Protein AF-A0A2S6AM15-F1 (afdb_monomer_lite)

Radius of gyration: 15.25 Å; chains: 1; bounding box: 38×36×36 Å

Structure (mmCIF, N/CA/C/O backbone):
data_AF-A0A2S6AM15-F1
#
_entry.id   AF-A0A2S6AM15-F1
#
loop_
_atom_site.group_PDB
_atom_site.id
_atom_site.type_symbol
_atom_site.label_atom_id
_atom_site.label_alt_id
_atom_site.label_comp_id
_atom_site.label_asym_id
_atom_site.label_entity_id
_atom_site.label_seq_id
_atom_site.pdbx_PDB_ins_code
_atom_site.Cartn_x
_atom_site.Cartn_y
_atom_site.Cartn_z
_atom_site.occupancy
_atom_site.B_iso_or_equiv
_atom_site.auth_seq_id
_atom_site.auth_comp_id
_atom_site.auth_asym_id
_atom_site.auth_atom_id
_atom_site.pdbx_PDB_model_num
ATOM 1 N N . MET A 1 1 ? 23.370 21.132 -2.734 1.00 27.39 1 MET A N 1
ATOM 2 C CA . MET A 1 1 ? 22.984 21.017 -4.157 1.00 27.39 1 MET A CA 1
ATOM 3 C C . MET A 1 1 ? 21.810 20.050 -4.212 1.00 27.39 1 MET A C 1
ATOM 5 O O . MET A 1 1 ? 22.049 18.888 -3.903 1.00 27.39 1 MET A O 1
ATOM 9 N N . PRO A 1 2 ? 20.556 20.470 -4.452 1.00 34.59 2 PRO A N 1
ATOM 10 C CA . PRO A 1 2 ? 19.465 19.507 -4.500 1.00 34.59 2 PRO A CA 1
ATOM 11 C C . PRO A 1 2 ? 19.576 18.713 -5.807 1.00 34.59 2 PRO A C 1
ATOM 13 O O . PRO A 1 2 ? 19.718 19.289 -6.885 1.00 34.59 2 PRO A O 1
ATOM 16 N N . ALA A 1 3 ? 19.593 17.388 -5.686 1.00 33.03 3 ALA A N 1
ATOM 17 C CA . ALA A 1 3 ? 19.606 16.472 -6.812 1.00 33.03 3 ALA A CA 1
ATOM 18 C C . ALA A 1 3 ? 18.305 16.630 -7.610 1.00 33.03 3 ALA A C 1
ATOM 20 O O . ALA A 1 3 ? 17.221 16.571 -7.039 1.00 33.03 3 ALA A O 1
ATOM 21 N N . ASN A 1 4 ? 18.415 16.831 -8.922 1.00 44.72 4 ASN A N 1
ATOM 22 C CA . ASN A 1 4 ? 17.303 16.693 -9.860 1.00 44.72 4 ASN A CA 1
ATOM 23 C C . ASN A 1 4 ? 16.867 15.218 -9.898 1.00 44.72 4 ASN A C 1
ATOM 25 O O . ASN A 1 4 ? 17.661 14.405 -10.372 1.00 44.72 4 ASN A O 1
ATOM 29 N N . PRO A 1 5 ? 15.627 14.838 -9.540 1.00 43.84 5 PRO A N 1
ATOM 30 C CA . PRO A 1 5 ? 15.104 13.528 -9.871 1.00 43.84 5 PRO A CA 1
ATOM 31 C C . PRO A 1 5 ? 14.059 13.719 -10.972 1.00 43.84 5 PRO A C 1
ATOM 33 O O . PRO A 1 5 ? 12.863 13.543 -10.771 1.00 43.84 5 PRO A O 1
ATOM 36 N N . SER A 1 6 ? 14.505 14.159 -12.147 1.00 44.69 6 SER A N 1
ATOM 37 C CA . SER A 1 6 ? 13.684 14.116 -13.358 1.00 44.69 6 SER A CA 1
ATOM 38 C C . SER A 1 6 ? 14.067 12.859 -14.129 1.00 44.69 6 SER A C 1
ATOM 40 O O . SER A 1 6 ? 14.593 12.937 -15.239 1.00 44.69 6 SER A O 1
ATOM 42 N N . ASN A 1 7 ? 13.856 11.689 -13.523 1.00 54.81 7 ASN A N 1
ATOM 43 C CA . ASN A 1 7 ? 13.861 10.462 -14.300 1.00 54.81 7 ASN A CA 1
ATOM 44 C C . ASN A 1 7 ? 12.555 10.454 -15.121 1.00 54.81 7 ASN A C 1
ATOM 46 O O . ASN A 1 7 ? 11.472 10.443 -14.533 1.00 54.81 7 ASN A O 1
ATOM 50 N N . PRO A 1 8 ? 12.602 10.506 -16.461 1.00 51.12 8 PRO A N 1
ATOM 51 C CA . PRO A 1 8 ? 11.399 10.531 -17.296 1.00 51.12 8 PRO A CA 1
ATOM 52 C C . PRO A 1 8 ? 10.477 9.324 -17.050 1.00 51.12 8 PRO A C 1
ATOM 54 O O . PRO A 1 8 ? 9.264 9.448 -17.217 1.00 51.12 8 PRO A O 1
ATOM 57 N N . HIS A 1 9 ? 11.018 8.198 -16.569 1.00 51.38 9 HIS A N 1
ATOM 58 C CA . HIS A 1 9 ? 10.225 7.042 -16.151 1.00 51.38 9 HIS A CA 1
ATOM 59 C C . HIS A 1 9 ? 9.399 7.319 -14.886 1.00 51.38 9 HIS A C 1
ATOM 61 O O . HIS A 1 9 ? 8.227 6.961 -14.856 1.00 51.38 9 HIS A O 1
ATOM 67 N N . ASP A 1 10 ? 9.926 8.046 -13.892 1.00 57.97 10 ASP A N 1
ATOM 68 C CA . ASP A 1 10 ? 9.158 8.469 -12.704 1.00 57.97 10 ASP A CA 1
ATOM 69 C C . ASP A 1 10 ? 7.964 9.343 -13.083 1.00 57.97 10 ASP A C 1
ATOM 71 O O . ASP A 1 10 ? 6.854 9.153 -12.582 1.00 57.97 10 ASP A O 1
ATOM 75 N N . ALA A 1 11 ? 8.186 10.299 -13.986 1.00 59.16 11 ALA A N 1
ATOM 76 C CA . ALA A 1 11 ? 7.139 11.195 -14.457 1.00 59.16 11 ALA A CA 1
ATOM 77 C C . ALA A 1 11 ? 6.079 10.443 -15.277 1.00 59.16 11 ALA A C 1
ATOM 79 O O . ALA A 1 11 ? 4.888 10.720 -15.136 1.00 59.16 11 ALA A O 1
ATOM 80 N N . TYR A 1 12 ? 6.496 9.476 -16.099 1.00 59.50 12 TYR A N 1
ATOM 81 C CA . TYR A 1 12 ? 5.593 8.620 -16.865 1.00 59.50 12 TYR A CA 1
ATOM 82 C C . TYR A 1 12 ? 4.763 7.707 -15.957 1.00 59.50 12 TYR A C 1
ATOM 84 O O . TYR A 1 12 ? 3.536 7.742 -16.032 1.00 59.50 12 TYR A O 1
ATOM 92 N N . PHE A 1 13 ? 5.400 6.966 -15.046 1.00 61.75 13 PHE A N 1
ATOM 93 C CA . PHE A 1 13 ? 4.710 6.071 -14.118 1.00 61.75 13 PHE A CA 1
ATOM 94 C C . PHE A 1 13 ? 3.751 6.830 -13.216 1.00 61.75 13 PHE A C 1
ATOM 96 O O . PHE A 1 13 ? 2.590 6.446 -13.118 1.00 61.75 13 PHE A O 1
ATOM 103 N N . ARG A 1 14 ? 4.172 7.962 -12.635 1.00 61.97 14 ARG A N 1
ATOM 104 C CA . ARG A 1 14 ? 3.245 8.811 -11.879 1.00 61.97 14 ARG A CA 1
ATOM 105 C C . ARG A 1 14 ? 2.093 9.274 -12.753 1.00 61.97 14 ARG A C 1
ATOM 107 O O . ARG A 1 14 ? 0.962 9.224 -12.301 1.00 61.97 14 ARG A O 1
ATOM 114 N N . ARG A 1 15 ? 2.325 9.695 -13.996 1.00 62.25 15 ARG A N 1
ATOM 115 C CA . ARG A 1 15 ? 1.257 10.205 -14.869 1.00 62.25 15 ARG A CA 1
ATOM 116 C C . ARG A 1 15 ? 0.248 9.132 -15.287 1.00 62.25 15 ARG A C 1
ATOM 118 O O . ARG A 1 15 ? -0.942 9.434 -15.314 1.00 62.25 15 ARG A O 1
ATOM 125 N N . VAL A 1 16 ? 0.707 7.920 -15.595 1.00 61.84 16 VAL A N 1
ATOM 126 C CA . VAL A 1 16 ? -0.153 6.783 -15.963 1.00 61.84 16 VAL A CA 1
ATOM 127 C C . VAL A 1 16 ? -0.901 6.276 -14.734 1.00 61.84 16 VAL A C 1
ATOM 129 O O . VAL A 1 16 ? -2.126 6.227 -14.720 1.00 61.84 16 VAL A O 1
ATOM 132 N N . LEU A 1 17 ? -0.184 6.011 -13.646 1.00 65.75 17 LEU A N 1
ATOM 133 C CA . LEU A 1 17 ? -0.750 5.414 -12.441 1.00 65.75 17 LEU A CA 1
ATOM 134 C C . LEU A 1 17 ? -1.498 6.426 -11.551 1.00 65.75 17 LEU A C 1
ATOM 136 O O . LEU A 1 17 ? -2.211 6.036 -10.628 1.00 65.75 17 LEU A O 1
ATOM 140 N N . SER A 1 18 ? -1.420 7.730 -11.837 1.00 63.66 18 SER A N 1
ATOM 141 C CA . SER A 1 18 ? -2.274 8.725 -11.168 1.00 63.66 18 SER A CA 1
ATOM 142 C C . SER A 1 18 ? -3.734 8.653 -11.610 1.00 63.66 18 SER A C 1
ATOM 144 O O . SER A 1 18 ? -4.604 9.191 -10.923 1.00 63.66 18 SER A O 1
ATOM 146 N N . ARG A 1 19 ? -4.030 8.013 -12.748 1.00 68.88 19 ARG A N 1
ATOM 147 C CA . ARG A 1 19 ? -5.402 7.798 -13.213 1.00 68.88 19 ARG A CA 1
ATOM 148 C C . ARG A 1 19 ? -5.932 6.493 -12.620 1.00 68.88 19 ARG A C 1
ATOM 150 O O . ARG A 1 19 ? -5.387 5.438 -12.929 1.00 68.88 19 ARG A O 1
ATOM 157 N N . PRO A 1 20 ? -7.002 6.522 -11.805 1.00 67.12 20 PRO A N 1
ATOM 158 C CA . PRO A 1 20 ? -7.481 5.323 -11.115 1.00 67.12 20 PRO A CA 1
ATOM 159 C C . PRO A 1 20 ? -7.865 4.167 -12.049 1.00 67.12 20 PRO A C 1
ATOM 161 O O . PRO A 1 20 ? -7.614 3.016 -11.710 1.00 67.12 20 PRO A O 1
ATOM 164 N N . ALA A 1 21 ? -8.438 4.465 -13.222 1.00 70.12 21 ALA A N 1
ATOM 165 C CA . ALA A 1 21 ? -8.814 3.447 -14.206 1.00 70.12 21 ALA A CA 1
ATOM 166 C C . ALA A 1 21 ? -7.589 2.729 -14.801 1.00 70.12 21 ALA A C 1
ATOM 168 O O . ALA A 1 21 ? -7.574 1.501 -14.873 1.00 70.12 21 ALA A O 1
ATOM 169 N N . ASP A 1 22 ? -6.548 3.492 -15.142 1.00 75.25 22 ASP A N 1
ATOM 170 C CA . ASP A 1 22 ? -5.296 2.963 -15.689 1.00 75.25 22 ASP A CA 1
ATOM 171 C C . ASP A 1 22 ? -4.543 2.169 -14.602 1.00 75.25 22 ASP A C 1
ATOM 173 O O . ASP A 1 22 ? -4.129 1.034 -14.827 1.00 75.25 22 ASP A O 1
ATOM 177 N N . ALA A 1 23 ? -4.485 2.695 -13.372 1.00 78.75 23 ALA A N 1
ATOM 178 C CA . ALA A 1 23 ? -3.882 2.012 -12.228 1.00 78.75 23 ALA A CA 1
ATOM 179 C C . ALA A 1 23 ? -4.575 0.684 -11.885 1.00 78.75 23 ALA A C 1
ATOM 181 O O . ALA A 1 23 ? -3.906 -0.297 -11.575 1.00 78.75 23 ALA A O 1
ATOM 182 N N . ALA A 1 24 ? -5.908 0.621 -11.954 1.00 84.50 24 ALA A N 1
ATOM 183 C CA . ALA A 1 24 ? -6.645 -0.606 -11.673 1.00 84.50 24 ALA A CA 1
ATOM 184 C C . ALA A 1 24 ? -6.369 -1.711 -12.707 1.00 84.50 24 ALA A C 1
ATOM 186 O O . ALA A 1 24 ? -6.451 -2.886 -12.366 1.00 84.50 24 ALA A O 1
ATOM 187 N N . CYS A 1 25 ? -6.071 -1.373 -13.963 1.00 84.56 25 CYS A N 1
ATOM 188 C CA . CYS A 1 25 ? -5.682 -2.367 -14.967 1.00 84.56 25 CYS A CA 1
ATOM 189 C C . CYS A 1 25 ? -4.300 -2.956 -14.642 1.00 84.56 25 CYS A C 1
ATOM 191 O O . CYS A 1 25 ? -4.155 -4.170 -14.505 1.00 84.56 25 CYS A O 1
ATOM 193 N N . GLU A 1 26 ? -3.319 -2.082 -14.413 1.00 83.31 26 GLU A N 1
ATOM 194 C CA . GLU A 1 26 ? -1.937 -2.470 -14.104 1.00 83.31 26 GLU A CA 1
ATOM 195 C C . GLU A 1 26 ? -1.844 -3.285 -12.805 1.00 83.31 26 GLU A C 1
ATOM 197 O O . GLU A 1 26 ? -1.188 -4.324 -12.745 1.00 83.31 26 GLU A O 1
ATOM 202 N N . LEU A 1 27 ? -2.566 -2.867 -11.762 1.00 86.94 27 LEU A N 1
ATOM 203 C CA . LEU A 1 27 ? -2.601 -3.576 -10.482 1.00 86.94 27 LEU A CA 1
ATOM 204 C C . LEU A 1 27 ? -3.241 -4.964 -10.594 1.00 86.94 27 LEU A C 1
ATOM 206 O O . LEU A 1 27 ? -2.768 -5.894 -9.943 1.00 86.94 27 LEU A O 1
ATOM 210 N N . ARG A 1 28 ? -4.281 -5.129 -11.424 1.00 88.94 28 ARG A N 1
ATOM 211 C CA . ARG A 1 28 ? -4.886 -6.448 -11.675 1.00 88.94 28 ARG A CA 1
ATOM 212 C C . ARG A 1 28 ? -3.925 -7.392 -12.384 1.00 88.94 28 ARG A C 1
ATOM 214 O O . ARG A 1 28 ? -3.930 -8.579 -12.080 1.00 88.94 28 ARG A O 1
ATOM 221 N N . ALA A 1 29 ? -3.119 -6.873 -13.308 1.00 87.25 29 ALA A N 1
ATOM 222 C CA . ALA A 1 29 ? -2.119 -7.662 -14.020 1.00 87.25 29 ALA A CA 1
ATOM 223 C C . ALA A 1 29 ? -0.931 -8.052 -13.121 1.00 87.25 29 ALA A C 1
ATOM 225 O O . ALA A 1 29 ? -0.363 -9.128 -13.289 1.00 87.25 29 ALA A O 1
ATOM 226 N N . ALA A 1 30 ? -0.563 -7.193 -12.166 1.00 86.31 30 ALA A N 1
ATOM 227 C CA . ALA A 1 30 ? 0.581 -7.409 -11.281 1.00 86.31 30 ALA A CA 1
ATOM 228 C C . ALA A 1 30 ? 0.282 -8.302 -10.061 1.00 86.31 30 ALA A C 1
ATOM 230 O O . ALA A 1 30 ? 1.202 -8.897 -9.498 1.00 86.31 30 ALA A O 1
ATOM 231 N N . LEU A 1 31 ? -0.975 -8.376 -9.613 1.00 89.56 31 LEU A N 1
ATOM 232 C CA . LEU A 1 31 ? -1.365 -9.120 -8.414 1.00 89.56 31 LEU A CA 1
ATOM 233 C C . LEU A 1 31 ? -1.824 -10.554 -8.733 1.00 89.56 31 LEU A C 1
ATOM 235 O O . LEU A 1 31 ? -2.486 -10.785 -9.746 1.00 89.56 31 LEU A O 1
ATOM 239 N N . PRO A 1 32 ? -1.553 -11.533 -7.845 1.00 91.44 32 PRO A N 1
ATOM 240 C CA . PRO A 1 32 ? -2.108 -12.876 -7.978 1.00 91.44 32 PRO A CA 1
ATOM 241 C C . PRO A 1 32 ? -3.641 -12.858 -7.989 1.00 91.44 32 PRO A C 1
ATOM 243 O O . PRO A 1 32 ? -4.249 -12.167 -7.170 1.00 91.44 32 PRO A O 1
ATOM 246 N N . ALA A 1 33 ? -4.266 -13.695 -8.827 1.00 90.44 33 ALA A N 1
ATOM 247 C CA . ALA A 1 33 ? -5.729 -13.781 -8.961 1.00 90.44 33 ALA A CA 1
ATOM 248 C C . ALA A 1 33 ? -6.455 -13.931 -7.608 1.00 90.44 33 ALA A C 1
ATOM 250 O O . ALA A 1 33 ? -7.423 -13.229 -7.337 1.00 90.44 33 ALA A O 1
ATOM 251 N N . ALA A 1 34 ? -5.897 -14.741 -6.700 1.00 92.56 34 ALA A N 1
ATOM 252 C CA . ALA A 1 34 ? -6.439 -14.962 -5.356 1.00 92.56 34 ALA A CA 1
ATOM 253 C C . ALA A 1 34 ? -6.560 -13.691 -4.490 1.00 92.56 34 ALA A C 1
ATOM 255 O O . ALA A 1 34 ? -7.302 -13.689 -3.510 1.00 92.56 34 ALA A O 1
ATOM 256 N N . ILE A 1 35 ? -5.811 -12.633 -4.809 1.00 92.12 35 ILE A N 1
ATOM 257 C CA . ILE A 1 35 ? -5.911 -11.317 -4.169 1.00 92.12 35 ILE A CA 1
ATOM 258 C C . ILE A 1 35 ? -6.759 -10.382 -5.030 1.00 92.12 35 ILE A C 1
ATOM 260 O O . ILE A 1 35 ? -7.631 -9.692 -4.509 1.00 92.12 35 ILE A O 1
ATOM 264 N N . THR A 1 36 ? -6.537 -10.392 -6.343 1.00 93.50 36 THR A N 1
ATOM 265 C CA . THR A 1 36 ? -7.231 -9.549 -7.322 1.00 93.50 36 THR A CA 1
ATOM 266 C C . THR A 1 36 ? -8.754 -9.696 -7.264 1.00 93.50 36 THR A C 1
ATOM 268 O O . THR A 1 36 ? -9.460 -8.687 -7.319 1.00 93.50 36 THR A O 1
ATOM 271 N N . ASP A 1 37 ? -9.254 -10.919 -7.077 1.00 93.81 37 ASP A N 1
ATOM 272 C CA . ASP A 1 37 ? -10.691 -11.234 -7.018 1.00 93.81 37 ASP A CA 1
ATOM 273 C C . ASP A 1 37 ? -11.371 -10.739 -5.729 1.00 93.81 37 ASP A C 1
ATOM 275 O O . ASP A 1 37 ? -12.594 -10.636 -5.660 1.00 93.81 37 ASP A O 1
ATOM 279 N N . ARG A 1 38 ? -10.580 -10.420 -4.699 1.00 95.56 38 ARG A N 1
ATOM 280 C CA . ARG A 1 38 ? -11.055 -9.965 -3.381 1.00 95.56 38 ARG A CA 1
ATOM 281 C C . ARG A 1 38 ? -11.015 -8.446 -3.224 1.00 95.56 38 ARG A C 1
ATOM 283 O O . ARG A 1 38 ? -11.521 -7.919 -2.229 1.00 95.56 38 ARG A O 1
ATOM 290 N N . ILE A 1 39 ? -10.379 -7.748 -4.167 1.00 95.44 39 ILE A N 1
ATOM 291 C CA . ILE A 1 39 ? -10.224 -6.293 -4.159 1.00 95.44 39 ILE A CA 1
ATOM 292 C C . ILE A 1 39 ? -11.453 -5.628 -4.784 1.00 95.44 39 ILE A C 1
ATOM 294 O O . ILE A 1 39 ? -11.873 -5.952 -5.894 1.00 95.44 39 ILE A O 1
ATOM 298 N N . ASP A 1 40 ? -11.982 -4.621 -4.095 1.00 94.94 40 ASP A N 1
ATOM 299 C CA . ASP A 1 40 ? -13.000 -3.714 -4.618 1.00 94.94 40 ASP A CA 1
ATOM 300 C C . ASP A 1 40 ? -12.344 -2.601 -5.454 1.00 94.94 40 ASP A C 1
ATOM 302 O O . ASP A 1 40 ? -11.891 -1.562 -4.953 1.00 94.94 40 ASP A O 1
ATOM 306 N N . TRP A 1 41 ? -12.294 -2.824 -6.761 1.00 92.31 41 TRP A N 1
ATOM 307 C CA . TRP A 1 41 ? -11.654 -1.915 -7.708 1.00 92.31 41 TRP A CA 1
ATOM 308 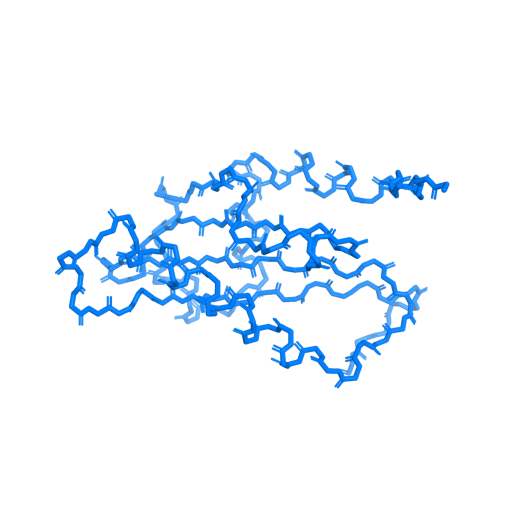C C . TRP A 1 41 ? -12.401 -0.591 -7.909 1.00 92.31 41 TRP A C 1
ATOM 310 O O . TRP A 1 41 ? -11.764 0.418 -8.220 1.00 92.31 41 TRP A O 1
ATOM 320 N N . ASP A 1 42 ? -13.714 -0.551 -7.682 1.00 91.69 42 ASP A N 1
ATOM 321 C CA . ASP A 1 42 ? -14.522 0.666 -7.847 1.00 91.69 42 ASP A CA 1
ATOM 322 C C . ASP A 1 42 ? -14.219 1.692 -6.747 1.00 91.69 42 ASP A C 1
ATOM 324 O O . ASP A 1 42 ? -14.308 2.914 -6.951 1.00 91.69 42 ASP A O 1
ATOM 328 N N . THR A 1 43 ? -13.776 1.204 -5.586 1.00 92.38 43 THR A N 1
ATOM 329 C CA . THR A 1 43 ? -13.321 2.025 -4.456 1.00 92.38 43 THR A CA 1
ATOM 330 C C . THR A 1 43 ? -11.829 2.354 -4.480 1.00 92.38 43 THR A C 1
ATOM 332 O O . THR A 1 43 ? -11.354 3.040 -3.573 1.00 92.38 43 THR A O 1
ATOM 335 N N . LEU A 1 44 ? -11.081 1.934 -5.510 1.00 92.12 44 LEU A N 1
ATOM 336 C CA . LEU A 1 44 ? -9.653 2.232 -5.630 1.00 92.12 44 LEU A CA 1
ATOM 337 C C . LEU A 1 44 ? -9.423 3.745 -5.767 1.00 92.12 44 LEU A C 1
ATOM 339 O O . LEU A 1 44 ? -9.869 4.385 -6.724 1.00 92.12 44 LEU A O 1
ATOM 343 N N . ARG A 1 45 ? -8.720 4.341 -4.804 1.00 89.56 45 ARG A N 1
ATOM 344 C CA . ARG A 1 45 ? -8.416 5.778 -4.780 1.00 89.56 45 ARG A CA 1
ATOM 345 C C . ARG A 1 45 ? -6.956 6.013 -4.444 1.00 89.56 45 ARG A C 1
ATOM 347 O O . ARG A 1 45 ? -6.491 5.603 -3.379 1.00 89.56 45 ARG A O 1
ATOM 354 N N . LEU A 1 46 ? -6.266 6.737 -5.321 1.00 86.75 46 LEU A N 1
ATOM 355 C CA . LEU A 1 46 ? -4.926 7.237 -5.041 1.00 86.75 46 LEU A CA 1
ATOM 356 C C . LEU A 1 46 ? -4.972 8.147 -3.811 1.00 86.75 46 LEU A C 1
ATOM 358 O O . LEU A 1 46 ? -5.833 9.023 -3.705 1.00 86.75 46 LEU A O 1
ATOM 362 N N . GLN A 1 47 ? -4.063 7.919 -2.877 1.00 84.62 47 GLN A N 1
ATOM 363 C CA . GLN A 1 47 ? -3.924 8.729 -1.682 1.00 84.62 47 GLN A CA 1
ATOM 364 C C . GLN A 1 47 ? -2.853 9.806 -1.917 1.00 84.62 47 GLN A C 1
ATOM 366 O O . GLN A 1 47 ? -1.753 9.473 -2.362 1.00 84.62 47 GLN A O 1
ATOM 371 N N . PRO A 1 48 ? -3.140 11.092 -1.638 1.00 68.12 48 PRO A N 1
ATOM 372 C CA . PRO A 1 48 ? -2.168 12.167 -1.818 1.00 68.12 48 PRO A CA 1
ATOM 373 C C . PRO A 1 48 ? -0.951 11.939 -0.909 1.00 68.12 48 PRO A C 1
ATOM 375 O O . PRO A 1 48 ? -1.078 11.836 0.311 1.00 68.12 48 PRO A O 1
ATOM 378 N N . GLY A 1 49 ? 0.222 11.805 -1.532 1.00 62.34 49 GLY A N 1
ATOM 379 C CA . GLY A 1 49 ? 1.446 11.310 -0.907 1.00 62.34 49 GLY A CA 1
ATOM 380 C C . GLY A 1 49 ? 1.994 12.214 0.194 1.00 62.34 49 GLY A C 1
ATOM 381 O O 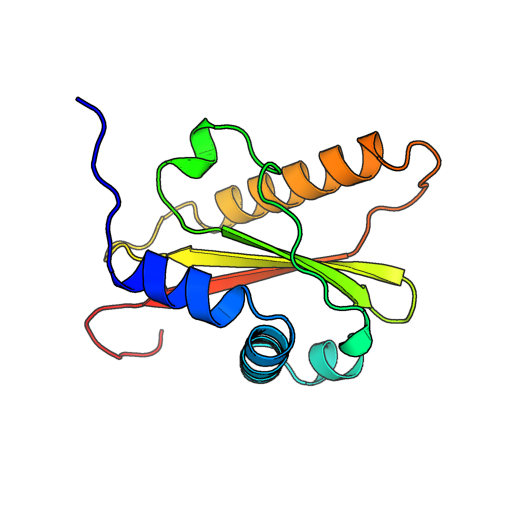. GLY A 1 49 ? 2.516 13.297 -0.067 1.00 62.34 49 GLY A O 1
ATOM 382 N N . SER A 1 50 ? 1.926 11.726 1.432 1.00 51.72 50 SER A N 1
ATOM 383 C CA . SER A 1 50 ? 2.765 12.169 2.545 1.00 51.72 50 SER A CA 1
ATOM 384 C C . SER A 1 50 ? 2.772 11.129 3.682 1.00 51.72 50 SER A C 1
ATOM 386 O O . SER A 1 50 ? 2.641 11.487 4.848 1.00 51.72 50 SER A O 1
ATOM 388 N N . PHE A 1 51 ? 2.876 9.839 3.352 1.00 54.62 51 PHE A N 1
ATOM 389 C CA . PHE A 1 51 ? 2.725 8.749 4.334 1.00 54.62 51 PHE A CA 1
ATOM 390 C C . PHE A 1 51 ? 4.019 8.387 5.055 1.00 54.62 51 PHE A C 1
ATOM 392 O O . PHE A 1 51 ? 4.001 7.776 6.121 1.00 54.62 51 PHE A O 1
ATOM 399 N N . VAL A 1 52 ? 5.147 8.775 4.468 1.00 53.34 52 VAL A N 1
ATOM 400 C CA . VAL A 1 52 ? 6.468 8.363 4.917 1.00 53.34 52 VAL A CA 1
ATOM 401 C C . VAL A 1 52 ? 7.329 9.603 5.146 1.00 53.34 52 VAL A C 1
ATOM 403 O O . VAL A 1 52 ? 7.174 10.623 4.4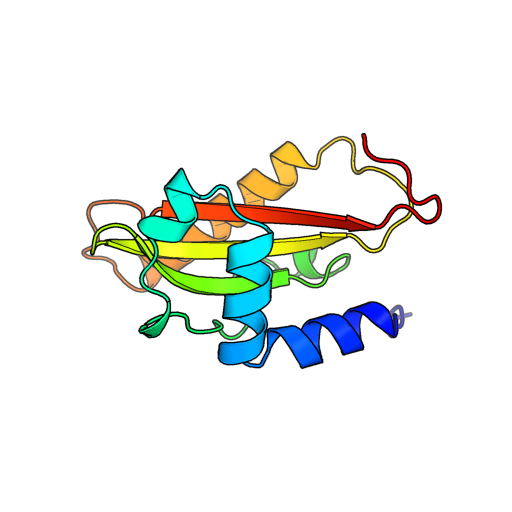49 1.00 53.34 52 VAL A O 1
ATOM 406 N N . SER A 1 53 ? 8.171 9.541 6.182 1.00 54.03 53 SER A N 1
ATOM 407 C CA . SER A 1 53 ? 9.111 10.601 6.555 1.00 54.03 53 SER A CA 1
ATOM 408 C C . SER A 1 53 ? 9.905 11.070 5.333 1.00 54.03 53 SER A C 1
ATOM 410 O O . SER A 1 53 ? 10.128 10.316 4.385 1.00 54.03 53 SER A O 1
ATOM 412 N N . ALA A 1 54 ? 10.308 12.343 5.329 1.00 53.44 54 ALA A N 1
ATOM 413 C CA . ALA A 1 54 ? 11.049 12.941 4.216 1.00 53.44 54 ALA A CA 1
ATOM 414 C C . ALA A 1 54 ? 12.302 12.128 3.821 1.00 53.44 54 ALA A C 1
ATOM 416 O O . ALA A 1 54 ? 12.681 12.118 2.651 1.00 53.44 54 ALA A O 1
ATOM 417 N N . ASP A 1 55 ? 12.872 11.383 4.769 1.00 48.03 55 ASP A N 1
ATOM 418 C CA . ASP A 1 55 ? 14.066 10.558 4.583 1.00 48.03 55 ASP A CA 1
ATOM 419 C C . ASP A 1 55 ? 13.843 9.384 3.614 1.00 48.03 55 ASP A C 1
ATOM 421 O O . ASP A 1 55 ? 14.717 9.080 2.805 1.00 48.03 55 ASP A O 1
ATOM 425 N N . LEU A 1 56 ? 12.646 8.786 3.600 1.00 51.19 56 LEU A N 1
ATOM 426 C CA . LEU A 1 56 ? 12.303 7.672 2.702 1.00 51.19 56 LEU A CA 1
ATOM 427 C C . LEU A 1 56 ? 11.876 8.138 1.297 1.00 51.19 56 LEU A C 1
ATOM 429 O O . LEU A 1 56 ? 11.893 7.352 0.352 1.00 51.19 56 LEU A O 1
ATOM 433 N N . ARG A 1 57 ? 11.564 9.434 1.122 1.00 53.53 57 ARG A N 1
ATOM 434 C CA . ARG A 1 57 ? 11.143 10.023 -0.169 1.00 53.53 57 ARG A CA 1
ATOM 435 C C . ARG A 1 57 ? 12.281 10.233 -1.162 1.00 53.53 57 ARG A C 1
ATOM 437 O O . ARG A 1 57 ? 12.028 10.441 -2.344 1.00 53.53 57 ARG A O 1
ATOM 444 N N . SER A 1 58 ? 13.529 10.244 -0.699 1.00 45.53 58 SER A N 1
ATOM 445 C CA . SER A 1 58 ? 14.645 10.767 -1.498 1.00 45.53 58 SER A CA 1
ATOM 446 C C . SER A 1 58 ? 15.091 9.847 -2.643 1.00 45.53 58 SER A C 1
ATOM 448 O O . SER A 1 58 ? 15.874 10.279 -3.485 1.00 45.53 58 SER A O 1
ATOM 450 N N . CYS A 1 59 ? 14.591 8.607 -2.712 1.00 40.38 59 CYS A N 1
ATOM 451 C CA . CYS A 1 59 ? 15.099 7.605 -3.654 1.00 40.38 59 CYS A CA 1
ATOM 452 C C . CYS A 1 59 ? 14.053 6.986 -4.598 1.00 40.38 59 CYS A C 1
ATOM 454 O O . CYS A 1 59 ? 14.465 6.372 -5.583 1.00 40.38 59 CYS A O 1
ATOM 456 N N . TYR A 1 60 ? 12.743 7.134 -4.347 1.00 50.53 60 TYR A N 1
ATOM 457 C CA . TYR A 1 60 ? 11.709 6.345 -5.037 1.00 50.53 60 TYR A CA 1
ATOM 458 C C . TYR A 1 60 ? 10.434 7.135 -5.335 1.00 50.53 60 TYR A C 1
ATOM 460 O O . TYR A 1 60 ? 10.050 8.031 -4.586 1.00 50.53 60 TYR A O 1
ATOM 468 N N . SER A 1 61 ? 9.759 6.769 -6.428 1.00 58.03 61 SER A N 1
ATOM 469 C CA . SER A 1 61 ? 8.361 7.142 -6.644 1.00 58.03 61 SER A CA 1
ATOM 470 C C . SER A 1 61 ? 7.474 6.109 -5.956 1.00 58.03 61 SER A C 1
ATOM 472 O O . SER A 1 61 ? 7.359 4.979 -6.430 1.00 58.03 61 SER A O 1
ATOM 474 N N . ASP A 1 62 ? 6.855 6.488 -4.842 1.00 73.88 62 ASP A N 1
ATOM 475 C CA . ASP A 1 62 ? 5.850 5.680 -4.159 1.00 73.88 62 ASP A CA 1
ATOM 476 C C . ASP A 1 62 ? 4.426 6.119 -4.529 1.00 73.88 62 ASP A C 1
ATOM 478 O O . ASP A 1 62 ? 4.121 7.309 -4.646 1.00 73.88 62 ASP A O 1
ATOM 482 N N . LEU A 1 63 ? 3.542 5.139 -4.727 1.00 81.38 63 LEU A N 1
ATOM 483 C CA . LEU A 1 63 ? 2.108 5.358 -4.897 1.00 81.38 63 LEU A CA 1
ATOM 484 C C . LEU A 1 63 ? 1.359 4.535 -3.861 1.00 81.38 63 LEU A C 1
ATOM 486 O O . LEU A 1 63 ? 1.580 3.333 -3.717 1.00 81.38 63 LEU A O 1
ATOM 490 N N . LEU A 1 64 ? 0.442 5.184 -3.154 1.00 86.19 64 LEU A N 1
ATOM 491 C CA . LEU A 1 64 ? -0.433 4.522 -2.203 1.00 86.19 64 LEU A CA 1
ATOM 492 C C . LEU A 1 64 ? -1.867 4.609 -2.696 1.00 86.19 64 LEU A C 1
ATOM 494 O O . LEU A 1 64 ? -2.393 5.698 -2.918 1.00 86.19 64 LEU A O 1
ATOM 498 N N . TYR A 1 65 ? -2.521 3.464 -2.802 1.00 89.25 65 TYR A N 1
ATOM 499 C CA . TYR A 1 65 ? -3.946 3.384 -3.074 1.00 89.25 65 TYR A CA 1
ATOM 500 C C . TYR A 1 65 ? -4.678 2.892 -1.840 1.00 89.25 65 TYR A C 1
ATOM 502 O O . TYR A 1 65 ? -4.199 2.008 -1.133 1.00 89.25 65 TYR A O 1
ATOM 510 N N . ARG A 1 66 ? -5.866 3.441 -1.609 1.00 92.38 66 ARG A N 1
ATOM 511 C CA . ARG A 1 66 ? -6.857 2.901 -0.682 1.00 92.38 66 ARG A CA 1
ATOM 512 C C . ARG A 1 66 ? -7.931 2.174 -1.484 1.00 92.38 66 ARG A C 1
ATOM 514 O O . ARG A 1 66 ? -8.336 2.660 -2.535 1.00 92.38 66 ARG A O 1
ATOM 521 N N . THR A 1 67 ? -8.389 1.040 -0.976 1.00 94.94 67 THR A N 1
ATOM 522 C CA . THR A 1 67 ? -9.467 0.212 -1.537 1.00 94.94 67 THR A CA 1
ATOM 523 C C . THR A 1 67 ? -10.123 -0.588 -0.396 1.00 94.94 67 THR A C 1
ATOM 525 O O . THR A 1 67 ? -9.898 -0.295 0.788 1.00 94.94 67 THR A O 1
ATOM 528 N N . ARG A 1 68 ? -10.949 -1.582 -0.726 1.00 96.00 68 ARG A N 1
ATOM 529 C CA . ARG A 1 68 ? -11.465 -2.588 0.198 1.00 96.00 68 ARG A CA 1
ATOM 530 C C . ARG A 1 68 ? -11.004 -3.977 -0.242 1.00 96.00 68 ARG A C 1
ATOM 532 O O . ARG A 1 68 ? -11.009 -4.281 -1.427 1.00 96.00 68 ARG A O 1
ATOM 539 N N . LEU A 1 69 ? -10.631 -4.809 0.723 1.00 95.38 69 LEU A N 1
ATOM 540 C CA . LEU A 1 69 ? -10.345 -6.232 0.551 1.00 95.38 69 LEU A CA 1
ATOM 541 C C . LEU A 1 69 ? -11.350 -7.001 1.411 1.00 95.38 69 LEU A C 1
ATOM 543 O O . LEU A 1 69 ? -11.413 -6.761 2.617 1.00 95.38 69 LEU A O 1
ATOM 547 N N . ASP A 1 70 ? -12.181 -7.843 0.794 1.00 94.94 70 ASP A N 1
ATOM 548 C CA . ASP A 1 70 ? -13.298 -8.548 1.456 1.00 94.94 70 ASP A CA 1
ATOM 549 C C . ASP A 1 70 ? -14.182 -7.634 2.327 1.00 94.94 70 ASP A C 1
ATOM 551 O O . ASP A 1 70 ? -14.609 -7.985 3.424 1.00 94.94 70 ASP A O 1
ATOM 555 N N . GLY A 1 71 ? -14.423 -6.403 1.873 1.00 93.06 71 GLY A N 1
ATOM 556 C CA . GLY A 1 71 ? -15.230 -5.435 2.618 1.00 93.06 71 GLY A CA 1
ATOM 557 C C . GLY A 1 71 ? -14.523 -4.753 3.801 1.00 93.06 71 GLY A C 1
ATOM 558 O O . GLY A 1 71 ? -15.150 -3.965 4.515 1.00 93.06 71 GLY A O 1
ATOM 559 N N . HIS A 1 72 ? -13.225 -4.959 3.994 1.00 93.94 72 HIS A N 1
ATOM 560 C CA . HIS A 1 72 ? -12.423 -4.226 4.975 1.00 93.94 72 HIS A CA 1
ATOM 561 C C . HIS A 1 72 ? -11.512 -3.216 4.287 1.00 93.94 72 HIS A C 1
ATOM 563 O O . HIS A 1 72 ? -11.060 -3.450 3.173 1.00 93.94 72 HIS A O 1
ATOM 569 N N . THR A 1 73 ? -11.232 -2.079 4.934 1.00 94.44 73 THR A N 1
ATOM 570 C CA . THR A 1 73 ? -10.273 -1.101 4.393 1.00 94.44 73 THR A CA 1
ATOM 571 C C . THR A 1 73 ? -8.929 -1.781 4.148 1.00 94.44 73 THR A C 1
ATOM 573 O O . THR A 1 73 ? -8.393 -2.440 5.039 1.00 94.44 73 THR A O 1
ATOM 576 N N . ALA A 1 74 ? -8.382 -1.583 2.954 1.00 95.50 74 ALA A N 1
ATOM 577 C CA . ALA A 1 74 ? -7.079 -2.086 2.568 1.00 95.50 74 ALA A CA 1
ATOM 578 C C . ALA A 1 74 ? -6.307 -1.028 1.780 1.00 95.50 74 ALA A C 1
ATOM 580 O O . ALA A 1 74 ? -6.881 -0.089 1.216 1.00 95.50 74 ALA A O 1
ATOM 581 N N . TYR A 1 75 ? -4.994 -1.199 1.742 1.00 93.31 75 TYR A N 1
ATOM 582 C CA . TYR A 1 75 ? -4.090 -0.354 0.988 1.00 93.31 75 TYR A CA 1
ATOM 583 C C . TYR A 1 75 ? -3.243 -1.181 0.033 1.00 93.31 75 TYR A C 1
ATOM 585 O O . TYR A 1 75 ? -2.881 -2.317 0.330 1.00 93.31 75 TYR A O 1
ATOM 593 N N . ILE A 1 76 ? -2.891 -0.581 -1.097 1.00 92.12 76 ILE A N 1
ATOM 594 C CA . ILE A 1 76 ? -1.913 -1.120 -2.037 1.00 92.12 76 ILE A CA 1
ATOM 595 C C . ILE A 1 76 ? -0.790 -0.096 -2.125 1.00 92.12 76 ILE A C 1
ATOM 597 O O . ILE A 1 76 ? -1.023 1.046 -2.525 1.00 92.12 76 ILE A O 1
ATOM 601 N N . CYS A 1 77 ? 0.406 -0.487 -1.701 1.00 88.06 77 CYS A N 1
ATOM 602 C CA . CYS A 1 77 ? 1.587 0.366 -1.708 1.00 88.06 77 CYS A CA 1
ATOM 603 C C . CYS A 1 77 ? 2.504 -0.086 -2.838 1.00 88.06 77 CYS A C 1
ATOM 605 O O . CYS A 1 77 ? 3.079 -1.168 -2.766 1.00 88.06 77 CYS A O 1
ATOM 607 N N . MET A 1 78 ? 2.620 0.727 -3.883 1.00 83.44 78 MET A N 1
ATOM 608 C CA . MET A 1 78 ? 3.523 0.474 -4.993 1.00 83.44 78 MET A CA 1
ATOM 609 C C . MET A 1 78 ? 4.829 1.238 -4.783 1.00 83.44 78 MET A C 1
ATOM 611 O O . MET A 1 78 ? 4.831 2.466 -4.696 1.00 83.44 78 MET A O 1
ATOM 615 N N . LEU A 1 79 ? 5.931 0.497 -4.727 1.00 80.25 79 LEU A N 1
ATOM 616 C CA . LEU A 1 79 ? 7.292 1.005 -4.645 1.00 80.25 79 LEU A CA 1
ATOM 617 C C . LEU A 1 79 ? 7.964 0.781 -5.998 1.00 80.25 79 LEU A C 1
ATOM 619 O O . LEU A 1 79 ? 8.212 -0.362 -6.386 1.00 80.25 79 LEU A O 1
ATOM 623 N N . ILE A 1 80 ? 8.241 1.862 -6.724 1.00 73.81 80 ILE A N 1
ATOM 624 C CA . ILE A 1 80 ? 8.892 1.787 -8.035 1.00 73.81 80 ILE A CA 1
ATOM 625 C C . ILE A 1 80 ? 10.384 2.047 -7.850 1.00 73.81 80 ILE A C 1
ATOM 627 O O . ILE A 1 80 ? 10.793 3.158 -7.511 1.00 73.81 80 ILE A O 1
ATOM 631 N N . GLU A 1 81 ? 11.200 1.019 -8.073 1.00 68.88 81 GLU A N 1
ATOM 632 C CA . GLU A 1 81 ? 12.657 1.087 -8.008 1.00 68.88 81 GLU A CA 1
ATOM 633 C C . GLU A 1 81 ? 13.249 1.292 -9.407 1.00 68.88 81 GLU A C 1
ATOM 635 O O . GLU A 1 81 ? 13.278 0.386 -10.238 1.00 68.88 81 GLU A O 1
ATOM 640 N N . HIS A 1 82 ? 13.744 2.507 -9.660 1.00 58.03 82 HIS A N 1
ATOM 641 C CA . HIS A 1 82 ? 14.422 2.874 -10.910 1.00 58.03 82 HIS A CA 1
ATOM 642 C C . HIS A 1 82 ? 15.949 2.713 -10.870 1.00 58.03 82 HIS A C 1
ATOM 644 O O . HIS A 1 82 ? 16.628 3.110 -11.818 1.00 58.03 82 HIS A O 1
ATOM 650 N N . GLN A 1 83 ? 16.518 2.176 -9.787 1.00 50.50 83 GLN A N 1
ATOM 651 C CA . GLN A 1 83 ? 17.968 2.046 -9.650 1.00 50.50 83 GLN A CA 1
ATOM 652 C C . GLN A 1 83 ? 18.444 0.638 -10.018 1.00 50.50 83 GLN A C 1
ATOM 654 O O . GLN A 1 83 ? 17.890 -0.372 -9.601 1.00 50.50 83 GLN A O 1
ATOM 659 N N . SER A 1 84 ? 19.537 0.581 -10.777 1.00 48.09 84 SER A N 1
ATOM 660 C CA . SER A 1 84 ? 20.182 -0.626 -11.307 1.00 48.09 84 SER A CA 1
ATOM 661 C C . SER A 1 84 ? 20.866 -1.516 -10.255 1.00 48.09 84 SER A C 1
ATOM 663 O O . SER A 1 84 ? 21.564 -2.464 -10.617 1.00 48.09 84 SER A O 1
ATOM 665 N N . ARG A 1 85 ? 20.716 -1.217 -8.959 1.00 50.62 85 ARG A N 1
ATOM 666 C CA . ARG A 1 85 ? 21.260 -2.004 -7.846 1.00 50.62 85 ARG A CA 1
ATOM 667 C C . ARG A 1 85 ? 20.127 -2.433 -6.925 1.00 50.62 85 ARG A C 1
ATOM 669 O O . ARG A 1 85 ? 19.415 -1.586 -6.407 1.00 50.62 85 ARG A O 1
ATOM 676 N N . SER A 1 86 ? 20.028 -3.741 -6.702 1.00 60.28 86 SER A N 1
ATOM 677 C CA . SER A 1 86 ? 19.160 -4.329 -5.682 1.00 60.28 86 SER A CA 1
ATOM 678 C C . SER A 1 86 ? 19.498 -3.739 -4.312 1.00 60.28 86 SER A C 1
ATOM 680 O O . SER A 1 86 ? 20.641 -3.847 -3.860 1.00 60.28 86 SER A O 1
ATOM 682 N N . ASP A 1 87 ? 18.512 -3.150 -3.640 1.00 70.38 87 ASP A N 1
ATOM 683 C CA . ASP A 1 87 ? 18.620 -2.779 -2.230 1.00 70.38 87 ASP A CA 1
ATOM 684 C C . ASP A 1 87 ? 18.685 -4.057 -1.380 1.00 70.38 87 ASP A C 1
ATOM 686 O O . ASP A 1 87 ? 17.737 -4.845 -1.340 1.00 70.38 87 ASP A O 1
ATOM 690 N N . HIS A 1 88 ? 19.816 -4.282 -0.706 1.00 75.56 88 HIS A N 1
ATOM 691 C CA . HIS A 1 88 ? 20.010 -5.452 0.155 1.00 75.56 88 HIS A CA 1
ATOM 692 C C . HIS A 1 88 ? 18.987 -5.506 1.301 1.00 75.56 88 HIS A C 1
ATOM 694 O O . HIS A 1 88 ? 18.647 -6.584 1.782 1.00 75.56 88 HIS A O 1
ATOM 700 N N . PHE A 1 89 ? 18.463 -4.349 1.711 1.00 81.88 89 PHE A N 1
ATOM 701 C CA . PHE A 1 89 ? 17.501 -4.206 2.796 1.00 81.88 89 PHE A CA 1
ATOM 702 C C . PHE A 1 89 ? 16.091 -3.874 2.295 1.00 81.88 89 PHE A C 1
ATOM 704 O O . PHE A 1 89 ? 15.272 -3.372 3.063 1.00 81.88 89 PHE A O 1
ATOM 711 N N . MET A 1 90 ? 15.757 -4.224 1.045 1.00 81.88 90 MET A N 1
ATOM 712 C CA . MET A 1 90 ? 14.425 -3.992 0.467 1.00 81.88 90 MET A CA 1
ATOM 713 C C . MET A 1 90 ? 13.284 -4.474 1.379 1.00 81.88 90 MET A C 1
ATOM 715 O O . MET A 1 90 ? 12.290 -3.776 1.548 1.00 81.88 90 MET A O 1
ATOM 719 N N . ALA A 1 91 ? 13.430 -5.639 2.018 1.00 84.88 91 ALA A N 1
ATOM 720 C CA . ALA A 1 91 ? 12.420 -6.164 2.937 1.00 84.88 91 ALA A CA 1
ATOM 721 C C . ALA A 1 91 ? 12.217 -5.278 4.183 1.00 84.88 91 ALA A C 1
ATOM 723 O O . ALA A 1 91 ? 11.078 -5.052 4.594 1.00 84.88 91 ALA A O 1
ATOM 724 N N . LEU A 1 92 ? 13.303 -4.749 4.760 1.00 84.94 92 LEU A N 1
ATOM 725 C CA . LEU A 1 92 ? 13.233 -3.811 5.885 1.00 84.94 92 LEU A CA 1
ATOM 726 C C . LEU A 1 92 ? 12.556 -2.511 5.450 1.00 84.94 92 LEU A C 1
ATOM 728 O O . LEU A 1 92 ? 11.673 -2.013 6.140 1.00 84.94 92 LEU A O 1
ATOM 732 N N . ARG A 1 93 ? 12.898 -2.020 4.260 1.00 80.25 93 ARG A N 1
ATOM 733 C CA . ARG A 1 93 ? 12.282 -0.824 3.692 1.00 80.25 93 ARG A CA 1
ATOM 734 C C . ARG A 1 93 ? 10.782 -1.002 3.473 1.00 80.25 93 ARG A C 1
ATOM 736 O O . ARG A 1 93 ? 10.002 -0.136 3.851 1.00 80.25 93 ARG A O 1
ATOM 743 N N . ILE A 1 94 ? 10.352 -2.136 2.912 1.00 86.12 94 ILE A N 1
ATOM 744 C CA . ILE A 1 94 ? 8.922 -2.460 2.787 1.00 86.12 94 ILE A CA 1
ATOM 745 C C . ILE A 1 94 ? 8.254 -2.371 4.161 1.00 86.12 94 ILE A C 1
ATOM 747 O O . ILE A 1 94 ? 7.225 -1.712 4.285 1.00 86.12 94 ILE A O 1
ATOM 751 N N . LEU A 1 95 ? 8.847 -2.974 5.195 1.00 88.88 95 LEU A N 1
ATOM 752 C CA . LEU A 1 95 ? 8.303 -2.926 6.552 1.00 88.88 95 LEU A CA 1
ATOM 753 C C . LEU A 1 95 ? 8.154 -1.488 7.073 1.00 88.88 95 LEU A C 1
ATOM 755 O O . LEU A 1 95 ? 7.114 -1.167 7.645 1.00 88.88 95 LEU A O 1
ATOM 759 N N . GLU A 1 96 ? 9.133 -0.613 6.844 1.00 86.00 96 GLU A N 1
ATOM 760 C CA . GLU A 1 96 ? 9.051 0.807 7.221 1.00 86.00 96 GLU A CA 1
ATOM 761 C C . GLU A 1 96 ? 7.860 1.509 6.551 1.00 86.00 96 GLU A C 1
ATOM 763 O O . GLU A 1 96 ? 7.122 2.243 7.214 1.00 86.00 96 GLU A O 1
ATOM 768 N N . TYR A 1 97 ? 7.605 1.222 5.270 1.00 84.94 97 TYR A N 1
ATOM 769 C CA . TYR A 1 97 ? 6.419 1.715 4.564 1.00 84.94 97 TYR A CA 1
ATOM 770 C C . TYR A 1 97 ? 5.120 1.181 5.178 1.00 84.94 97 TYR A C 1
ATOM 772 O O . TYR A 1 97 ? 4.201 1.964 5.430 1.00 84.94 97 TYR A O 1
ATOM 780 N N . LEU A 1 98 ? 5.033 -0.127 5.456 1.00 89.88 98 LEU A N 1
ATOM 781 C CA . LEU A 1 98 ? 3.844 -0.726 6.078 1.00 89.88 98 LEU A CA 1
ATOM 782 C C . LEU A 1 98 ? 3.543 -0.070 7.434 1.00 89.88 98 LEU A C 1
ATOM 784 O O . LEU A 1 98 ? 2.409 0.336 7.694 1.00 89.88 98 LEU A O 1
ATOM 788 N N . VAL A 1 99 ? 4.572 0.100 8.270 1.00 89.69 99 VAL A N 1
ATOM 789 C CA . VAL A 1 99 ? 4.463 0.747 9.583 1.00 89.69 99 VAL A CA 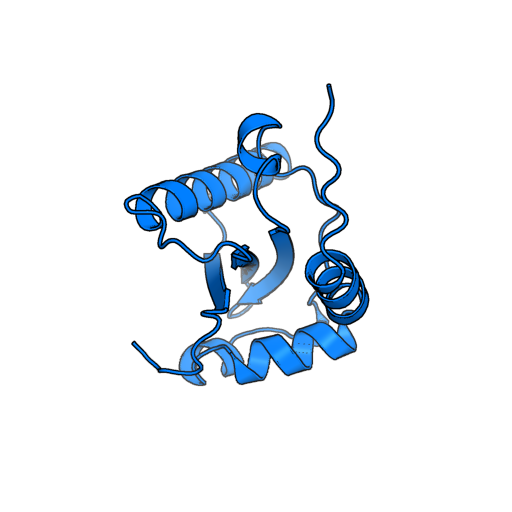1
ATOM 790 C C . VAL A 1 99 ? 4.039 2.210 9.448 1.00 89.69 99 VAL A C 1
ATOM 792 O O . VAL A 1 99 ? 3.160 2.652 10.190 1.00 89.69 99 VAL A O 1
ATOM 795 N N . GLY A 1 100 ? 4.598 2.956 8.492 1.00 86.56 100 GLY A N 1
ATOM 796 C CA . GLY A 1 100 ? 4.195 4.337 8.208 1.00 86.56 100 GLY A CA 1
ATOM 797 C C . GLY A 1 100 ? 2.712 4.451 7.844 1.00 86.56 100 GLY A C 1
ATOM 798 O O . GLY A 1 100 ? 1.980 5.241 8.447 1.00 86.56 100 GLY A O 1
ATOM 799 N N . ILE A 1 101 ? 2.241 3.593 6.934 1.00 87.06 101 ILE A N 1
ATOM 800 C CA . ILE A 1 101 ? 0.833 3.539 6.510 1.00 87.06 101 ILE A CA 1
ATOM 801 C C . ILE A 1 101 ? -0.080 3.213 7.695 1.00 87.06 101 ILE A C 1
ATOM 803 O O . ILE A 1 101 ? -1.100 3.877 7.890 1.00 87.06 101 ILE A O 1
ATOM 807 N N . TRP A 1 102 ? 0.279 2.230 8.523 1.00 91.38 102 TRP A N 1
ATOM 808 C CA . TRP A 1 102 ? -0.506 1.869 9.704 1.00 91.38 102 TRP A CA 1
ATOM 809 C C . TRP A 1 102 ? -0.541 2.968 10.760 1.00 91.38 102 TRP A C 1
ATOM 811 O O . TRP A 1 102 ? -1.607 3.239 11.314 1.00 91.38 102 TRP A O 1
ATOM 821 N N . ASN A 1 103 ? 0.585 3.628 11.026 1.00 88.81 103 ASN A N 1
ATOM 822 C CA . ASN A 1 103 ? 0.640 4.742 11.969 1.00 88.81 103 ASN A CA 1
ATOM 823 C C . ASN A 1 103 ? -0.257 5.894 11.516 1.00 88.81 103 ASN A C 1
ATOM 825 O O . ASN A 1 103 ? -1.010 6.438 12.326 1.00 88.81 103 ASN A O 1
ATOM 829 N N . GLN A 1 104 ? -0.246 6.219 10.223 1.00 85.25 104 GLN A N 1
ATOM 830 C CA . GLN A 1 104 ? -1.155 7.219 9.681 1.00 85.25 104 GLN A CA 1
ATOM 831 C C . GLN A 1 104 ? -2.616 6.763 9.716 1.00 85.25 104 GLN A C 1
ATOM 833 O O . GLN A 1 104 ? -3.500 7.549 10.048 1.00 85.25 104 GLN A O 1
ATOM 838 N N . HIS A 1 105 ? -2.901 5.500 9.404 1.00 88.38 105 HIS A N 1
ATOM 839 C CA . HIS A 1 105 ? -4.266 4.994 9.493 1.00 88.38 105 HIS A CA 1
ATOM 840 C C . HIS A 1 105 ? -4.812 5.121 10.920 1.00 88.38 105 HIS A C 1
ATOM 842 O O . HIS A 1 105 ? -5.925 5.610 11.099 1.00 88.38 105 HIS A O 1
ATOM 848 N N . ARG A 1 106 ? -4.007 4.754 11.926 1.00 90.50 106 ARG A N 1
ATOM 849 C CA . ARG A 1 106 ? -4.350 4.884 13.348 1.00 90.50 106 ARG A CA 1
ATOM 850 C C . ARG A 1 106 ? -4.539 6.332 13.787 1.00 90.50 106 ARG A C 1
ATOM 852 O O . ARG A 1 106 ? -5.409 6.589 14.609 1.00 90.50 106 ARG A O 1
ATOM 859 N N . SER A 1 107 ? -3.745 7.271 13.268 1.00 87.88 107 SER A N 1
ATOM 860 C CA . SER A 1 107 ? -3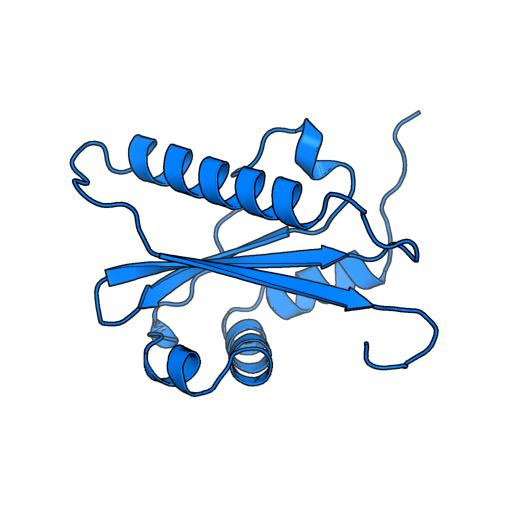.921 8.689 13.604 1.00 87.88 107 SER A CA 1
ATOM 861 C C . SER A 1 107 ? -5.201 9.273 13.000 1.00 87.88 107 SER A C 1
ATOM 863 O O . SER A 1 107 ? -5.826 10.131 13.616 1.00 87.88 107 SER A O 1
ATOM 865 N N . GLN A 1 108 ? -5.614 8.787 11.826 1.00 87.25 108 GLN A N 1
ATOM 866 C CA . GLN A 1 108 ? -6.846 9.204 11.150 1.00 87.25 108 GLN A CA 1
ATOM 867 C C . GLN A 1 108 ? -8.105 8.489 11.662 1.00 87.25 108 GLN A C 1
ATOM 869 O O . GLN A 1 108 ? -9.196 9.031 11.511 1.00 87.25 108 GLN A O 1
ATOM 874 N N . HIS A 1 109 ? -7.959 7.301 12.254 1.00 90.94 109 HIS A N 1
ATOM 875 C CA . HIS A 1 109 ? -9.056 6.478 12.777 1.00 90.94 109 HIS A CA 1
ATOM 876 C C . HIS A 1 109 ? -8.710 5.988 14.199 1.00 90.94 109 HIS A C 1
ATOM 878 O O . HIS A 1 109 ? -8.361 4.816 14.381 1.00 90.94 109 HIS A O 1
ATOM 884 N N . PRO A 1 110 ? -8.745 6.866 15.223 1.00 90.94 110 PRO A N 1
ATOM 885 C CA . PRO A 1 110 ? -8.360 6.516 16.596 1.00 90.94 110 PRO A CA 1
ATOM 886 C C . PRO A 1 110 ? -9.194 5.383 17.213 1.00 90.94 110 PRO A C 1
ATOM 888 O O . PRO A 1 110 ? -8.739 4.687 18.118 1.00 90.94 110 PRO A O 1
ATOM 891 N N . GLU A 1 111 ? -10.417 5.195 16.727 1.00 92.50 111 GLU A N 1
ATOM 892 C CA . GLU A 1 111 ? -11.352 4.147 17.129 1.00 92.50 111 GLU A CA 1
ATOM 893 C C . GLU A 1 111 ? -11.074 2.781 16.483 1.00 92.50 111 GLU A C 1
ATOM 895 O O . GLU A 1 111 ? -11.652 1.773 16.907 1.00 92.50 111 GLU A O 1
ATOM 900 N N . ALA A 1 112 ? -10.204 2.719 15.467 1.00 89.75 112 ALA A N 1
ATOM 901 C CA . ALA A 1 112 ? -9.875 1.480 14.778 1.00 89.75 112 ALA A CA 1
ATOM 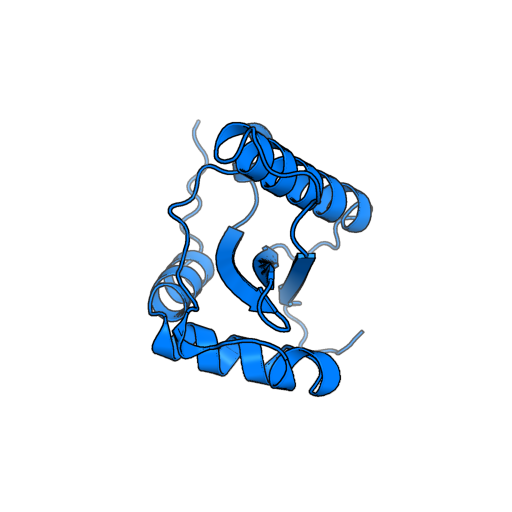902 C C . ALA A 1 112 ? -9.209 0.481 15.738 1.00 89.75 112 ALA A C 1
ATOM 904 O O . ALA A 1 112 ? -8.156 0.737 16.323 1.00 89.75 112 ALA A O 1
ATOM 905 N N . ARG A 1 113 ? -9.816 -0.702 15.874 1.00 90.81 113 ARG A N 1
ATOM 906 C CA . ARG A 1 113 ? -9.316 -1.791 16.735 1.00 90.81 113 ARG A CA 1
ATOM 907 C C . ARG A 1 113 ? -8.411 -2.781 16.007 1.00 90.81 113 ARG A C 1
ATOM 909 O O . ARG A 1 113 ? -7.813 -3.648 16.635 1.00 90.81 113 ARG A O 1
ATOM 916 N N . THR A 1 114 ? -8.333 -2.668 14.687 1.00 92.62 114 THR A N 1
ATOM 917 C CA . THR A 1 114 ? -7.573 -3.555 13.806 1.00 92.62 114 THR A CA 1
ATOM 918 C C . THR A 1 114 ? -6.792 -2.728 12.803 1.00 92.62 114 THR A C 1
ATOM 920 O O . THR A 1 114 ? -7.232 -1.647 12.411 1.00 92.62 114 THR A O 1
ATOM 923 N N . LEU A 1 115 ? -5.660 -3.258 12.348 1.00 93.50 115 LEU A N 1
ATOM 924 C CA . LEU A 1 115 ? -4.913 -2.650 11.258 1.00 93.50 115 LEU A CA 1
ATOM 925 C C . LEU A 1 115 ? -5.465 -3.115 9.905 1.00 93.50 115 LEU A C 1
ATOM 927 O O . LEU A 1 115 ? -5.798 -4.292 9.752 1.00 93.50 115 LEU A O 1
ATOM 931 N N . PRO A 1 116 ? -5.563 -2.210 8.923 1.00 94.25 116 PRO A N 1
ATOM 932 C CA . PRO A 1 116 ? -5.964 -2.560 7.571 1.00 94.25 116 PRO A CA 1
ATOM 933 C C . PRO A 1 116 ? -4.876 -3.395 6.895 1.00 94.25 116 PRO A C 1
ATOM 935 O O . PRO A 1 116 ? -3.681 -3.217 7.156 1.00 94.25 116 PRO A O 1
ATOM 938 N N . ALA A 1 117 ? -5.288 -4.273 5.983 1.00 95.44 117 ALA A N 1
ATOM 939 C CA . ALA A 1 117 ? -4.348 -4.974 5.121 1.00 95.44 117 ALA A CA 1
ATOM 940 C C . ALA A 1 117 ? -3.583 -3.959 4.260 1.00 95.44 117 ALA A C 1
ATOM 942 O O . ALA A 1 117 ? -4.164 -2.998 3.752 1.00 95.44 117 ALA A O 1
ATOM 943 N N . VAL A 1 118 ? -2.284 -4.178 4.085 1.00 93.56 118 VAL A N 1
ATOM 944 C CA . VAL A 1 118 ? -1.447 -3.381 3.188 1.00 93.56 118 VAL A CA 1
ATOM 945 C C . VAL A 1 118 ? -0.709 -4.355 2.284 1.00 93.56 118 VAL A C 1
ATOM 947 O O . VAL A 1 118 ? 0.017 -5.219 2.769 1.00 93.56 118 VAL A O 1
ATOM 950 N N . ILE A 1 119 ? -0.935 -4.241 0.979 1.00 93.62 119 ILE A N 1
ATOM 951 C CA . ILE A 1 119 ? -0.349 -5.095 -0.051 1.00 93.62 119 ILE A CA 1
ATOM 952 C C . ILE A 1 119 ? 0.829 -4.329 -0.666 1.00 93.62 119 ILE A C 1
ATOM 954 O O . ILE A 1 119 ? 0.595 -3.378 -1.421 1.00 93.62 119 ILE A O 1
ATOM 958 N N . PRO A 1 120 ? 2.084 -4.676 -0.332 1.00 90.75 120 PRO A N 1
ATOM 959 C CA . PRO A 1 120 ? 3.241 -4.070 -0.967 1.00 90.75 120 PRO A CA 1
ATOM 960 C C . PRO A 1 120 ? 3.463 -4.676 -2.358 1.00 90.75 120 PRO A C 1
ATOM 962 O O . PRO A 1 120 ? 3.477 -5.893 -2.530 1.00 90.75 120 PRO A O 1
ATOM 965 N N . LEU A 1 121 ? 3.673 -3.813 -3.343 1.00 87.56 121 LEU A N 1
ATOM 966 C CA . LEU A 1 121 ? 4.060 -4.151 -4.705 1.00 87.56 121 LEU A CA 1
ATOM 967 C C . LEU A 1 121 ? 5.379 -3.458 -5.010 1.00 87.56 121 LEU A C 1
ATOM 969 O O . LEU A 1 121 ? 5.436 -2.233 -5.063 1.00 87.56 121 LEU A O 1
ATOM 973 N N . VAL A 1 122 ? 6.436 -4.235 -5.218 1.00 83.38 122 VAL A N 1
ATOM 974 C CA . VAL A 1 122 ? 7.733 -3.692 -5.626 1.00 83.38 122 VAL A CA 1
ATOM 975 C C . VAL A 1 122 ? 7.908 -3.934 -7.113 1.00 83.38 122 VAL A C 1
ATOM 977 O O . VAL A 1 122 ? 7.930 -5.077 -7.564 1.00 83.38 122 VAL A O 1
ATOM 980 N N . VAL A 1 123 ? 8.027 -2.849 -7.871 1.00 76.56 123 VAL A N 1
ATOM 981 C CA . VAL A 1 123 ? 8.328 -2.896 -9.300 1.00 76.56 123 VAL A CA 1
ATOM 982 C C . VAL A 1 123 ? 9.804 -2.576 -9.461 1.00 76.56 123 VAL A C 1
ATOM 984 O O . VAL A 1 123 ? 10.230 -1.446 -9.225 1.00 76.56 123 VAL A O 1
ATOM 987 N N . HIS A 1 124 ? 10.581 -3.578 -9.861 1.00 72.44 124 HIS A N 1
ATOM 988 C CA . HIS A 1 124 ? 11.996 -3.428 -10.174 1.00 72.44 124 HIS A CA 1
ATOM 989 C C . HIS A 1 124 ? 12.190 -3.517 -11.689 1.00 72.44 124 HIS A C 1
ATOM 991 O O . HIS A 1 124 ? 11.787 -4.498 -12.313 1.00 72.44 124 HIS A O 1
ATOM 997 N N . SER A 1 125 ? 12.819 -2.505 -12.285 1.00 60.03 125 SER A N 1
ATOM 998 C CA . SER A 1 125 ? 13.208 -2.535 -13.698 1.00 60.03 125 SER A CA 1
ATOM 999 C C . SER A 1 125 ? 14.711 -2.765 -13.799 1.00 60.03 125 SER A C 1
ATOM 1001 O O . SER A 1 125 ? 15.496 -1.828 -13.659 1.00 60.03 125 SER A O 1
ATOM 1003 N N . ASN A 1 126 ? 15.135 -4.003 -14.065 1.00 53.50 126 ASN A N 1
ATOM 1004 C CA . ASN A 1 126 ? 16.519 -4.236 -14.462 1.00 53.50 126 ASN A CA 1
ATOM 1005 C C . ASN A 1 126 ? 16.691 -3.819 -15.934 1.00 53.50 126 ASN A C 1
ATOM 1007 O O . ASN A 1 126 ? 15.843 -4.088 -16.780 1.00 53.50 126 ASN A O 1
ATOM 1011 N N . HIS A 1 127 ? 17.800 -3.164 -16.283 1.00 49.25 127 HIS A N 1
ATOM 1012 C CA . HIS A 1 127 ? 18.065 -2.746 -17.671 1.00 49.25 127 HIS A CA 1
ATOM 1013 C C . HIS A 1 127 ? 18.361 -3.938 -18.617 1.00 49.25 127 HIS A C 1
ATOM 1015 O O . HIS A 1 127 ? 18.782 -3.741 -19.751 1.00 49.25 127 HIS A O 1
ATOM 1021 N N . ALA A 1 128 ? 18.173 -5.181 -18.152 1.00 45.88 128 ALA A N 1
ATOM 1022 C CA . ALA A 1 128 ? 18.596 -6.406 -18.826 1.00 45.88 128 ALA A CA 1
ATOM 1023 C C . ALA A 1 128 ? 17.448 -7.367 -19.192 1.00 45.88 128 ALA A C 1
ATOM 1025 O O . ALA A 1 128 ? 17.717 -8.390 -19.821 1.00 45.88 128 ALA A O 1
ATOM 1026 N N . GLY A 1 129 ? 16.194 -7.083 -18.820 1.00 39.00 129 GLY A N 1
ATOM 1027 C CA . GLY A 1 129 ? 15.029 -7.880 -19.228 1.00 39.00 129 GLY A CA 1
ATOM 1028 C C . GLY A 1 129 ? 15.074 -9.356 -18.814 1.00 39.00 129 GLY A C 1
ATOM 1029 O O . GLY A 1 129 ? 14.446 -10.187 -19.467 1.00 39.00 129 GLY A O 1
ATOM 1030 N N . ARG A 1 130 ? 15.830 -9.713 -17.767 1.00 29.88 130 ARG A N 1
ATOM 1031 C CA . ARG A 1 130 ? 15.889 -11.095 -17.265 1.00 29.88 130 ARG A CA 1
ATOM 1032 C C . ARG A 1 130 ? 15.031 -11.231 -16.007 1.00 29.88 130 ARG A C 1
ATOM 1034 O O . ARG A 1 130 ? 15.261 -10.456 -15.076 1.00 29.88 130 ARG A O 1
ATOM 1041 N N . PRO A 1 131 ? 14.068 -12.170 -15.962 1.00 37.34 131 PRO A N 1
ATOM 1042 C CA . PRO A 1 131 ? 13.364 -12.485 -14.728 1.00 37.34 131 PRO A CA 1
ATOM 1043 C C . PRO A 1 131 ? 14.344 -13.087 -13.713 1.00 37.34 131 PRO A C 1
ATOM 1045 O O . PRO A 1 131 ? 15.306 -13.756 -14.104 1.00 37.34 131 PRO A O 1
ATOM 1048 N N . CYS A 1 132 ? 14.109 -12.771 -12.441 1.00 44.09 132 CYS A N 1
ATOM 1049 C CA . CYS A 1 132 ? 14.816 -13.311 -11.282 1.00 44.09 132 CYS A CA 1
ATOM 1050 C C . CYS A 1 132 ? 14.707 -14.837 -11.223 1.00 44.09 132 CYS A C 1
ATOM 1052 O O . CYS A 1 132 ? 13.601 -15.345 -11.519 1.00 44.09 132 CYS A O 1
#

Secondary structure (DSSP, 8-state):
-PPP---HHHHHHHHHHTSHHHHHHHHHHHS-HHHHTTB-GGG-EEPPS--S-TTGGGS-EEEEEEEEETTEEEEEEEEEE-SSS--TTHHHHHHHHHHHHHHHHHHH-TT--SPPEEEEEEEE--TT----

pLDDT: mean 75.0, std 18.8, range [27.39, 96.0]

Sequence (132 aa):
MPANPSNPHDAYFRRVLSRPADAACELRAALPAAITDRIDWDTLRLQPGSFVSADLRSCYSDLLYRTRLDGHTAYICMLIEHQSRSDHFMALRILEYLVGIWNQHRSQHPEARTLPAVIPLVVHSNHAGRPC

Foldseek 3Di:
DQDDPPPVVLVVCCVQCQDLVSVLVVVLVQDDPVQNVQWDSVQWHWDDDDLAPPVLVRFWNKIKIWTDGNNHIEIEIETEHPDQDDDPCVVVSVVRSLVSNQVVVCVVCVVDPDGHHYHYHYHYDHPPPDDD

InterPro domains:
  IPR006842 Transposase (putative), YhgA-like [PF04754] (7-126)
  IPR051699 Rpn/YhgA-like nuclease [PTHR34611] (4-124)

Organism: NCBI:txid37330